Protein AF-A0A401YXC5-F1 (afdb_monomer_lite)

InterPro domains:
  IPR012309 DNA ligase, ATP-dependent, C-terminal [PF04679] (11-56)
  IPR012340 Nucleic acid-binding, OB-fold [G3DSA:2.40.50.140] (6-62)
  IPR012340 Nucleic acid-binding, OB-fold [SSF50249] (17-61)

pLDDT: mean 80.98, std 16.44, range [44.41, 97.5]

Structure (mmCIF, N/CA/C/O backbone):
data_AF-A0A401YXC5-F1
#
_entry.id   AF-A0A401YXC5-F1
#
loop_
_atom_site.group_PDB
_atom_site.id
_atom_site.type_symbol
_atom_site.label_atom_id
_atom_site.label_alt_id
_atom_site.label_comp_id
_atom_site.label_asym_id
_atom_site.label_entity_id
_atom_site.label_seq_id
_atom_site.pdbx_PDB_ins_code
_atom_site.Cartn_x
_atom_site.Cartn_y
_atom_site.Cartn_z
_atom_site.occupancy
_atom_site.B_iso_or_equiv
_atom_site.auth_seq_id
_atom_site.auth_comp_id
_atom_site.auth_asym_id
_atom_site.auth_atom_id
_atom_site.pdbx_PDB_model_num
ATOM 1 N N . MET A 1 1 ? -13.225 -6.684 32.346 1.00 44.41 1 MET A N 1
ATOM 2 C CA . MET A 1 1 ? -12.260 -5.807 31.651 1.00 44.41 1 MET A CA 1
ATOM 3 C C . MET A 1 1 ? -12.102 -6.308 30.216 1.00 44.41 1 MET A C 1
ATOM 5 O O . MET A 1 1 ? -11.414 -7.306 30.040 1.00 44.41 1 MET A O 1
ATOM 9 N N . PRO A 1 2 ? -12.786 -5.740 29.207 1.00 48.09 2 PRO A N 1
ATOM 10 C CA . PRO A 1 2 ? -12.557 -6.129 27.817 1.00 48.09 2 PRO A CA 1
ATOM 11 C C . PRO A 1 2 ? -11.212 -5.537 27.355 1.00 48.09 2 PRO A C 1
ATOM 13 O O . PRO A 1 2 ? -10.971 -4.345 27.537 1.00 48.09 2 PRO A O 1
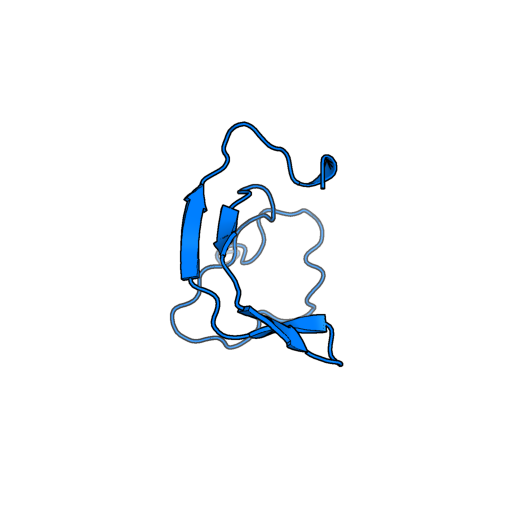ATOM 16 N N . GLY A 1 3 ? -10.309 -6.385 26.853 1.00 50.91 3 GLY A N 1
ATOM 17 C CA . GLY A 1 3 ? -8.980 -5.989 26.364 1.00 50.91 3 GLY A CA 1
ATOM 18 C C . GLY A 1 3 ? -9.044 -5.078 25.129 1.00 50.91 3 GLY A C 1
ATOM 19 O O . GLY A 1 3 ? -10.104 -4.972 24.506 1.00 50.91 3 GLY A O 1
ATOM 20 N N . PRO A 1 4 ? -7.938 -4.394 24.775 1.00 53.66 4 PRO A N 1
ATOM 21 C CA . PRO A 1 4 ? -7.948 -3.343 23.774 1.00 53.66 4 PRO A CA 1
ATOM 22 C C . PRO A 1 4 ? -8.156 -3.971 22.399 1.00 53.66 4 PRO A C 1
ATOM 24 O O . PRO A 1 4 ? -7.300 -4.654 21.853 1.00 53.66 4 PRO A O 1
ATOM 27 N N . TYR A 1 5 ? -9.352 -3.748 21.883 1.00 55.50 5 TYR A N 1
ATOM 28 C CA . TYR A 1 5 ? -9.811 -3.906 20.510 1.00 55.50 5 TYR A CA 1
ATOM 29 C C . TYR A 1 5 ? -8.655 -3.800 19.508 1.00 55.50 5 TYR A C 1
ATOM 31 O O . TYR A 1 5 ? -8.181 -2.714 19.177 1.00 55.50 5 TYR A O 1
ATOM 39 N N . CYS A 1 6 ? -8.233 -4.957 19.006 1.00 54.69 6 CYS A N 1
ATOM 40 C CA . CYS A 1 6 ? -7.296 -5.076 17.901 1.00 54.69 6 CYS A CA 1
ATOM 41 C C . CYS A 1 6 ? -7.869 -4.432 16.616 1.00 54.69 6 CYS A C 1
ATOM 43 O O . CYS A 1 6 ? -7.142 -3.927 15.772 1.00 54.69 6 CYS A O 1
ATOM 45 N N . CYS A 1 7 ? -9.194 -4.332 16.481 1.00 52.41 7 CYS A N 1
ATOM 46 C CA . CYS A 1 7 ? -9.834 -3.752 15.305 1.00 52.41 7 CYS A CA 1
ATOM 47 C C . CYS A 1 7 ? -10.914 -2.759 15.767 1.00 52.41 7 CYS A C 1
ATOM 49 O O . CYS A 1 7 ? -11.924 -3.160 16.328 1.00 52.41 7 CYS A O 1
ATOM 51 N N . HIS A 1 8 ? -10.748 -1.459 15.504 1.00 58.88 8 HIS A N 1
ATOM 52 C CA . HIS A 1 8 ? -11.794 -0.420 15.678 1.00 58.88 8 HIS A CA 1
ATOM 53 C C . HIS A 1 8 ? -12.967 -0.581 14.666 1.00 58.88 8 HIS A C 1
ATOM 55 O O . HIS A 1 8 ? -13.765 0.323 14.437 1.00 58.88 8 HIS A O 1
ATOM 61 N N . LEU A 1 9 ? -13.062 -1.728 13.985 1.00 56.88 9 LEU A N 1
ATOM 62 C CA . LEU A 1 9 ? -14.145 -2.051 13.057 1.00 56.88 9 LEU A CA 1
ATOM 63 C C . LEU A 1 9 ? -15.117 -3.021 13.733 1.00 56.88 9 LEU A C 1
ATOM 65 O O . LEU A 1 9 ? -14.667 -3.945 14.409 1.00 56.88 9 LEU A O 1
ATOM 69 N N . PRO A 1 10 ? -16.433 -2.874 13.496 1.00 55.28 10 PRO A N 1
ATOM 70 C CA . PRO A 1 10 ? -17.460 -3.718 14.111 1.00 55.28 10 PRO A CA 1
ATOM 71 C C . PRO A 1 10 ? -17.344 -5.205 13.741 1.00 55.28 10 PRO A C 1
ATOM 73 O O . PRO A 1 10 ? -17.936 -6.049 14.407 1.00 55.28 10 PRO A O 1
ATOM 76 N N . ARG A 1 11 ? -16.572 -5.549 12.702 1.00 58.41 11 ARG A N 1
ATOM 77 C CA . ARG A 1 11 ? -16.255 -6.929 12.341 1.00 58.41 11 ARG A CA 1
ATOM 78 C C . ARG A 1 11 ? -14.810 -6.995 11.853 1.00 58.41 11 ARG A C 1
ATOM 80 O O . ARG A 1 11 ? -14.503 -6.501 10.770 1.00 58.41 11 ARG A O 1
ATOM 87 N N . CYS A 1 12 ? -13.914 -7.554 12.664 1.00 58.78 12 CYS A N 1
ATOM 88 C CA . CYS A 1 12 ? -12.562 -7.839 12.197 1.00 58.78 12 CYS A CA 1
ATOM 89 C C . CYS A 1 12 ? -12.616 -9.047 11.242 1.00 58.78 12 CYS A C 1
ATOM 91 O O . CYS A 1 12 ? -13.257 -10.038 11.592 1.00 58.78 12 CYS A O 1
ATOM 93 N N . PRO A 1 13 ? -11.990 -9.000 10.050 1.00 64.06 13 PRO A N 1
ATOM 94 C CA . PRO A 1 13 ? -11.972 -10.144 9.132 1.00 64.06 13 PRO A CA 1
ATOM 95 C C . PRO A 1 13 ? -11.094 -11.297 9.642 1.00 64.06 13 PRO A C 1
ATOM 97 O O . PRO A 1 13 ? -11.160 -12.400 9.109 1.00 64.06 13 PRO A O 1
ATOM 100 N N . PHE A 1 14 ? -10.281 -11.051 10.670 1.00 59.91 14 PHE A N 1
ATOM 101 C CA . PHE A 1 14 ? -9.447 -12.057 11.308 1.00 59.91 14 PHE A CA 1
ATOM 102 C C . PHE A 1 14 ? -10.126 -12.577 12.581 1.00 59.91 14 PHE A C 1
ATOM 104 O O . PHE A 1 14 ? -10.424 -11.804 13.490 1.00 59.91 14 PHE A O 1
ATOM 111 N N . GLU A 1 15 ? -10.342 -13.893 12.658 1.00 64.50 15 GLU A N 1
ATOM 112 C CA . GLU A 1 15 ? -10.875 -14.574 13.854 1.00 64.50 15 GLU A CA 1
ATOM 113 C C . GLU A 1 15 ? -9.895 -14.549 15.041 1.00 64.50 15 GLU A C 1
ATOM 115 O O . GLU A 1 15 ? -10.304 -14.646 16.196 1.00 64.50 15 GLU A O 1
ATOM 120 N N . ARG A 1 16 ? -8.593 -14.401 14.765 1.00 65.44 16 ARG A N 1
ATOM 121 C CA . ARG A 1 16 ? -7.527 -14.195 15.753 1.00 65.44 16 ARG A CA 1
ATOM 122 C C . ARG A 1 16 ? -6.626 -13.054 15.312 1.00 65.44 16 ARG A C 1
ATOM 124 O O . ARG A 1 16 ? -6.320 -12.948 14.129 1.00 65.44 16 ARG A O 1
ATOM 131 N N . GLU A 1 17 ? -6.166 -12.255 16.272 1.00 67.25 17 GLU A N 1
ATOM 132 C CA . GLU A 1 17 ? -5.115 -11.261 16.045 1.00 67.25 17 GLU A CA 1
ATOM 133 C C . GLU A 1 17 ? -3.869 -11.966 15.487 1.00 67.25 17 GLU A C 1
ATOM 135 O O . GLU A 1 17 ? -3.337 -12.874 16.138 1.00 67.25 17 GLU A O 1
ATOM 140 N N . PRO A 1 18 ? -3.412 -11.618 14.272 1.00 71.06 18 PRO A N 1
ATOM 141 C CA . PRO A 1 18 ? -2.212 -12.223 13.724 1.00 71.06 18 PRO A CA 1
ATOM 142 C C . PRO A 1 18 ? -1.014 -11.873 14.604 1.00 71.06 18 PRO A C 1
ATOM 144 O O . PRO A 1 18 ? -0.815 -10.713 14.968 1.00 71.06 18 PRO A O 1
ATOM 147 N N . ALA A 1 19 ? -0.210 -12.885 14.930 1.00 72.62 19 ALA A N 1
ATOM 148 C CA . ALA A 1 19 ? 0.938 -12.774 15.825 1.00 72.62 19 ALA A CA 1
ATOM 149 C C . ALA A 1 19 ? 2.134 -12.084 15.141 1.00 72.62 19 ALA A C 1
ATOM 151 O O . ALA A 1 19 ? 3.199 -12.674 14.968 1.00 72.62 19 ALA A O 1
ATOM 152 N N . VAL A 1 20 ? 1.950 -10.835 14.714 1.00 80.00 20 VAL A N 1
ATOM 153 C CA . VAL A 1 20 ? 3.016 -10.002 14.155 1.00 80.00 20 VAL A CA 1
ATOM 154 C C . VAL A 1 20 ? 3.566 -9.122 15.271 1.00 80.00 20 VAL A C 1
ATOM 156 O O . VAL A 1 20 ? 2.938 -8.155 15.703 1.00 80.00 20 VAL A O 1
ATOM 159 N N . VAL A 1 21 ? 4.748 -9.484 15.766 1.00 80.12 21 VAL A N 1
ATOM 160 C CA . VAL A 1 21 ? 5.415 -8.778 16.867 1.00 80.12 21 VAL A CA 1
ATOM 161 C C . VAL A 1 21 ? 5.650 -7.312 16.491 1.00 80.12 21 VAL A C 1
ATOM 163 O O . VAL A 1 21 ? 6.107 -7.007 15.392 1.00 80.12 21 VAL A O 1
ATOM 166 N N . GLY A 1 22 ? 5.324 -6.399 17.409 1.00 80.88 22 GLY A N 1
ATOM 167 C CA . GLY A 1 22 ? 5.536 -4.959 17.231 1.00 80.88 22 GLY A CA 1
ATOM 168 C C . GLY A 1 22 ? 4.555 -4.269 16.279 1.00 80.88 22 GLY A C 1
ATOM 169 O O . GLY A 1 22 ? 4.757 -3.102 15.953 1.00 80.88 22 GLY A O 1
ATOM 170 N N . SER A 1 23 ? 3.499 -4.954 15.832 1.00 81.50 23 SER A N 1
ATOM 171 C CA . SER A 1 23 ? 2.485 -4.361 14.956 1.00 81.50 23 SER A CA 1
ATOM 172 C C . SER A 1 23 ? 1.291 -3.832 15.739 1.00 81.50 23 SER A C 1
ATOM 174 O O . SER A 1 23 ? 0.851 -4.433 16.716 1.00 81.50 23 SER A O 1
ATOM 176 N N . ARG A 1 24 ? 0.735 -2.708 15.277 1.00 79.38 24 ARG A N 1
ATOM 177 C CA . ARG A 1 24 ? -0.558 -2.201 15.734 1.00 79.38 24 ARG A CA 1
ATOM 178 C C . ARG A 1 24 ? -1.536 -2.229 14.576 1.00 79.38 24 ARG A C 1
ATOM 180 O O . ARG A 1 24 ? -1.304 -1.609 13.541 1.00 79.38 24 ARG A O 1
ATOM 187 N N . TRP A 1 25 ? -2.651 -2.903 14.790 1.00 77.56 25 TRP A N 1
ATOM 188 C CA . TRP A 1 25 ? -3.744 -2.937 13.838 1.00 77.56 25 TRP A CA 1
ATOM 189 C C . TRP A 1 25 ? -4.480 -1.596 13.814 1.00 77.56 25 TRP A C 1
ATOM 191 O O . TRP A 1 25 ? -4.757 -0.978 14.846 1.00 77.56 25 TRP A O 1
ATOM 201 N N . VAL A 1 26 ? -4.753 -1.119 12.603 1.00 81.00 26 VAL A N 1
ATOM 202 C CA . VAL A 1 26 ? -5.436 0.148 12.33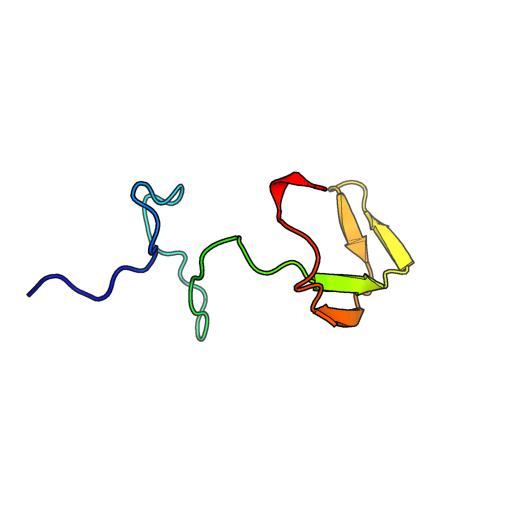7 1.00 81.00 26 VAL A CA 1
ATOM 203 C C . VAL A 1 26 ? -6.536 -0.079 11.318 1.00 81.00 26 VAL A C 1
ATOM 205 O O . VAL A 1 26 ? -6.555 -1.083 10.607 1.00 81.00 26 VAL A O 1
ATOM 208 N N . LEU A 1 27 ? -7.466 0.869 11.234 1.00 81.94 27 LEU A N 1
ATOM 209 C CA . LEU A 1 27 ? -8.480 0.799 10.194 1.00 81.94 27 LEU A CA 1
ATOM 210 C C . LEU A 1 27 ? -7.870 1.096 8.829 1.00 81.94 27 LEU A C 1
ATOM 212 O O . LEU A 1 27 ? -7.005 1.972 8.757 1.00 81.94 27 LEU A O 1
ATOM 216 N N . PRO A 1 28 ? -8.348 0.441 7.754 1.00 84.94 28 PRO A N 1
ATOM 217 C CA . PRO A 1 28 ? -7.867 0.654 6.396 1.00 84.94 28 PRO A CA 1
ATOM 218 C C . PRO A 1 28 ? -8.432 1.972 5.853 1.00 84.94 28 PRO A C 1
ATOM 220 O O . PRO A 1 28 ? -9.233 1.976 4.932 1.00 84.94 28 PRO A O 1
ATOM 223 N N . ARG A 1 29 ? -8.096 3.089 6.503 1.00 86.00 29 ARG A N 1
ATOM 224 C CA . ARG A 1 29 ? -8.469 4.458 6.124 1.00 86.00 29 ARG A CA 1
ATOM 225 C C . ARG A 1 29 ? -7.289 5.245 5.561 1.00 86.00 29 ARG A C 1
ATOM 227 O O . ARG A 1 29 ? -7.504 5.952 4.586 1.00 86.00 29 ARG A O 1
ATOM 234 N N . PRO A 1 30 ? -6.074 5.172 6.142 1.00 90.56 30 PRO A N 1
ATOM 235 C CA . PRO A 1 30 ? -4.943 5.907 5.595 1.00 90.56 30 PRO A CA 1
ATOM 236 C C . PRO 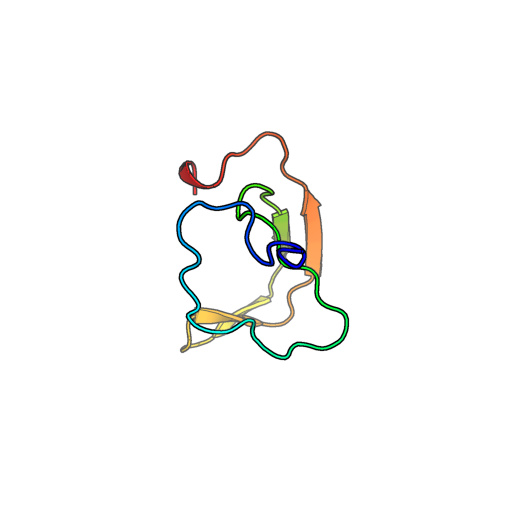A 1 30 ? -4.537 5.333 4.238 1.00 90.56 30 PRO A C 1
ATOM 238 O O . PRO A 1 30 ? -4.243 4.142 4.135 1.00 90.56 30 PRO A O 1
ATOM 241 N N . VAL A 1 31 ? -4.480 6.192 3.223 1.00 94.06 31 VAL A N 1
ATOM 242 C CA . VAL A 1 31 ? -3.937 5.860 1.904 1.00 94.06 31 VAL A CA 1
ATOM 243 C C . VAL A 1 31 ? -2.497 6.363 1.816 1.00 94.06 31 VAL A C 1
ATOM 245 O O . VAL A 1 31 ? -2.183 7.490 2.208 1.00 94.06 31 VAL A O 1
ATOM 248 N N . GLY A 1 32 ? -1.603 5.509 1.323 1.00 94.62 32 GLY A N 1
ATOM 249 C CA . GLY A 1 32 ? -0.186 5.804 1.135 1.00 94.62 32 GLY A CA 1
ATOM 250 C C . GLY A 1 32 ? 0.236 5.587 -0.310 1.00 94.62 32 GLY A C 1
ATOM 251 O O . GLY A 1 32 ? -0.200 4.640 -0.957 1.00 94.62 32 GLY A O 1
ATOM 252 N N . GLU A 1 33 ? 1.099 6.461 -0.806 1.00 96.06 33 GLU A N 1
ATOM 253 C CA . GLU A 1 33 ? 1.721 6.342 -2.114 1.00 96.06 33 GLU A CA 1
ATOM 254 C C . GLU A 1 33 ? 3.064 5.618 -1.975 1.00 96.06 33 GLU A C 1
ATOM 256 O O . GLU A 1 33 ? 3.880 5.948 -1.106 1.00 96.06 33 GLU A O 1
ATOM 261 N N . VAL A 1 34 ? 3.293 4.636 -2.846 1.00 97.06 34 VAL A N 1
ATOM 262 C CA . VAL A 1 34 ? 4.529 3.852 -2.897 1.00 97.06 34 VAL A CA 1
ATOM 263 C C . VAL A 1 34 ? 5.057 3.801 -4.323 1.00 97.06 34 VAL A C 1
ATOM 265 O O . VAL A 1 34 ? 4.290 3.636 -5.272 1.00 97.06 34 VAL A O 1
ATOM 268 N N . ALA A 1 35 ? 6.374 3.904 -4.467 1.00 97.12 35 ALA A N 1
ATOM 269 C CA . ALA A 1 35 ? 7.050 3.575 -5.714 1.00 97.12 35 ALA A CA 1
ATOM 270 C C . ALA A 1 35 ? 7.497 2.109 -5.666 1.00 97.12 35 ALA A C 1
ATOM 272 O O . ALA A 1 35 ? 7.823 1.581 -4.603 1.00 97.12 35 ALA A O 1
ATOM 273 N N . TYR A 1 36 ? 7.491 1.425 -6.807 1.00 97.25 36 TYR A N 1
ATOM 274 C CA . TYR A 1 36 ? 7.911 0.028 -6.908 1.00 97.25 36 TYR A CA 1
ATOM 275 C C . TYR A 1 36 ? 8.447 -0.265 -8.310 1.00 97.25 36 TYR A C 1
ATOM 277 O O . TYR A 1 36 ? 8.095 0.416 -9.270 1.00 97.25 36 TYR A O 1
ATOM 285 N N . ALA A 1 37 ? 9.298 -1.285 -8.437 1.00 96.81 37 ALA A N 1
ATOM 286 C CA . ALA A 1 37 ? 9.913 -1.617 -9.721 1.00 96.81 37 ALA A CA 1
ATOM 287 C C . ALA A 1 37 ? 8.981 -2.446 -10.616 1.00 96.81 37 ALA A C 1
ATOM 289 O O . ALA A 1 37 ? 8.831 -2.169 -11.800 1.00 96.81 37 ALA A O 1
ATOM 290 N N . THR A 1 38 ? 8.386 -3.504 -10.061 1.00 96.56 38 THR A N 1
ATOM 291 C CA . THR A 1 38 ? 7.499 -4.432 -10.786 1.00 96.56 38 THR A CA 1
ATOM 292 C C . THR A 1 38 ? 6.498 -5.084 -9.834 1.00 96.56 38 THR A C 1
ATOM 294 O O . THR A 1 38 ? 6.754 -5.178 -8.629 1.00 96.56 38 THR A O 1
ATOM 297 N N . ARG A 1 39 ? 5.374 -5.567 -10.374 1.00 96.81 39 ARG A N 1
ATOM 298 C CA . ARG A 1 39 ? 4.493 -6.521 -9.688 1.00 96.81 39 ARG A CA 1
ATOM 299 C C . ARG A 1 39 ? 4.961 -7.948 -9.953 1.00 96.81 39 ARG A C 1
ATOM 301 O O . ARG A 1 39 ? 5.345 -8.298 -11.067 1.00 96.81 39 ARG A O 1
ATOM 308 N N . THR A 1 40 ? 4.945 -8.771 -8.915 1.00 96.19 40 THR A N 1
ATOM 309 C CA . THR A 1 40 ? 5.201 -10.210 -9.029 1.00 96.19 40 THR A CA 1
ATOM 310 C C . THR A 1 40 ? 3.973 -10.931 -9.594 1.00 96.19 40 THR A C 1
ATOM 312 O O . THR A 1 40 ? 2.876 -10.382 -9.618 1.00 96.19 40 THR A O 1
ATOM 315 N N . ARG A 1 41 ? 4.123 -12.201 -9.996 1.00 96.31 41 ARG A N 1
ATOM 316 C CA . ARG A 1 41 ? 2.980 -13.041 -10.413 1.00 96.31 41 ARG A CA 1
ATOM 317 C C . ARG A 1 41 ? 1.954 -13.282 -9.299 1.00 96.31 41 ARG A C 1
ATOM 319 O O . ARG A 1 41 ? 0.819 -13.614 -9.602 1.00 96.31 41 ARG A O 1
ATOM 326 N N . ALA A 1 42 ? 2.355 -13.121 -8.038 1.00 96.25 42 ALA A N 1
ATOM 327 C CA . ALA A 1 42 ? 1.474 -13.195 -6.873 1.00 96.25 42 ALA A CA 1
ATOM 328 C C . ALA A 1 42 ? 0.842 -11.831 -6.518 1.00 96.25 42 ALA A C 1
ATOM 330 O O . ALA A 1 42 ? 0.360 -11.656 -5.407 1.00 96.25 42 ALA A O 1
ATOM 331 N N . ASP A 1 43 ? 0.914 -10.852 -7.426 1.00 93.62 43 ASP A N 1
ATOM 332 C CA . ASP A 1 43 ? 0.410 -9.478 -7.274 1.00 93.62 43 ASP A CA 1
ATOM 333 C C . ASP A 1 43 ? 1.039 -8.658 -6.126 1.00 93.62 43 ASP A C 1
ATOM 335 O O . ASP A 1 43 ? 0.559 -7.593 -5.749 1.00 93.62 43 ASP A O 1
ATOM 339 N N . LEU A 1 44 ? 2.179 -9.111 -5.594 1.00 96.00 44 LEU A N 1
ATOM 340 C CA . LEU A 1 44 ? 2.976 -8.359 -4.618 1.00 96.00 44 LEU A CA 1
ATOM 341 C C . LEU A 1 44 ? 3.922 -7.361 -5.300 1.00 96.00 44 LEU A C 1
ATOM 343 O O . LEU A 1 44 ? 4.424 -7.625 -6.396 1.00 96.00 44 LEU A O 1
ATOM 347 N N . LEU A 1 45 ? 4.234 -6.255 -4.620 1.00 97.50 45 LEU A N 1
ATOM 348 C CA . LEU A 1 45 ? 5.148 -5.215 -5.106 1.00 97.50 45 LEU A CA 1
ATOM 349 C C . LEU A 1 45 ? 6.618 -5.586 -4.852 1.00 97.50 45 LEU A C 1
ATOM 351 O O . LEU A 1 45 ? 6.990 -5.946 -3.734 1.00 97.50 45 LEU A O 1
ATOM 355 N N . ARG A 1 46 ? 7.481 -5.454 -5.869 1.00 97.00 46 ARG A N 1
ATOM 356 C CA . ARG A 1 46 ? 8.927 -5.703 -5.753 1.00 97.00 46 ARG A CA 1
ATOM 357 C C . ARG A 1 46 ? 9.715 -4.406 -5.577 1.00 97.00 46 ARG A C 1
ATOM 359 O O . ARG A 1 46 ? 9.573 -3.481 -6.376 1.00 97.00 46 ARG A O 1
ATOM 366 N N . HIS A 1 47 ? 10.592 -4.403 -4.571 1.00 97.00 47 HIS A N 1
ATOM 367 C CA . HIS A 1 47 ? 11.376 -3.242 -4.127 1.00 97.00 47 HIS A CA 1
ATOM 368 C C . HIS A 1 47 ? 10.505 -2.006 -3.833 1.00 97.00 47 HIS A C 1
ATOM 370 O O . HIS A 1 47 ? 10.723 -0.957 -4.438 1.00 97.00 47 HIS A O 1
ATOM 376 N N . PRO A 1 48 ? 9.489 -2.127 -2.954 1.00 97.38 48 PRO A N 1
ATOM 377 C CA . PRO A 1 48 ? 8.657 -0.988 -2.614 1.00 97.38 48 PRO A CA 1
ATOM 378 C C . PRO A 1 48 ? 9.452 0.031 -1.792 1.00 97.38 48 PRO A C 1
ATOM 380 O O . PRO A 1 48 ? 10.148 -0.331 -0.841 1.00 97.38 48 PRO A O 1
ATOM 383 N N . SER A 1 49 ? 9.302 1.306 -2.130 1.00 97.50 49 SER A N 1
ATOM 384 C CA . SER A 1 49 ? 9.750 2.426 -1.311 1.00 97.50 49 SER A CA 1
ATOM 385 C C . SER A 1 49 ? 8.565 3.311 -0.944 1.00 97.50 49 SER A C 1
ATOM 387 O O . SER A 1 49 ? 7.668 3.578 -1.749 1.00 97.50 49 SER A O 1
ATOM 389 N N . TRP A 1 50 ? 8.551 3.747 0.314 1.00 96.62 50 TRP A N 1
ATOM 390 C CA . TRP A 1 50 ? 7.555 4.688 0.802 1.00 96.62 50 TRP A CA 1
ATOM 391 C C . TRP A 1 50 ? 7.758 6.053 0.146 1.00 96.62 50 TRP A C 1
ATOM 393 O O . TRP A 1 50 ? 8.875 6.568 0.155 1.00 96.62 50 TRP A O 1
ATOM 403 N N . HIS A 1 51 ? 6.686 6.642 -0.387 1.00 96.06 51 HIS A N 1
ATOM 404 C CA . HIS A 1 51 ? 6.737 7.986 -0.951 1.00 96.06 51 HIS A CA 1
ATOM 405 C C . HIS A 1 51 ? 6.085 9.002 -0.007 1.00 96.06 51 HIS A C 1
ATOM 407 O O . HIS A 1 51 ? 6.778 9.819 0.598 1.00 96.06 51 HIS A O 1
ATOM 413 N N . ARG A 1 52 ? 4.758 8.948 0.160 1.00 94.94 52 ARG A N 1
ATOM 414 C CA . ARG A 1 52 ? 4.013 9.915 0.986 1.00 94.94 52 ARG A CA 1
ATOM 415 C C . ARG A 1 52 ? 2.655 9.390 1.433 1.00 94.94 52 ARG A C 1
ATOM 417 O O . ARG A 1 52 ? 2.081 8.518 0.790 1.00 94.94 52 ARG A O 1
ATOM 424 N N . LEU A 1 53 ? 2.098 9.984 2.489 1.00 94.75 53 LEU A N 1
ATOM 425 C CA . LEU A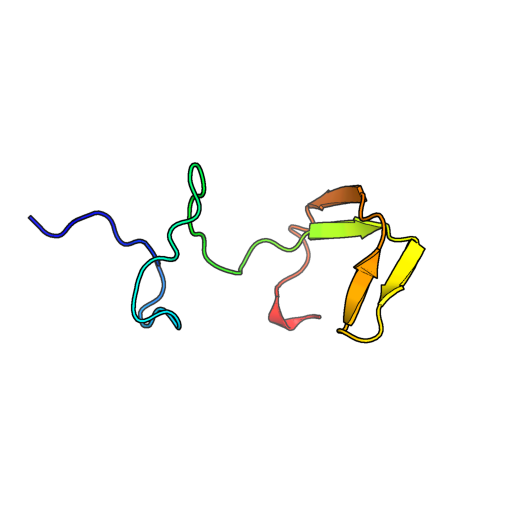 1 53 ? 0.671 9.836 2.789 1.00 94.75 53 LEU A CA 1
ATOM 426 C C . LEU A 1 53 ? -0.164 10.631 1.779 1.00 94.75 53 LEU A C 1
ATOM 428 O O . LEU A 1 53 ? 0.237 11.713 1.346 1.00 94.75 53 LEU A O 1
ATOM 432 N N . ARG A 1 54 ? -1.343 10.102 1.454 1.00 94.69 54 ARG A N 1
ATOM 433 C CA . ARG A 1 54 ? -2.370 10.743 0.629 1.00 94.69 54 ARG A CA 1
ATOM 434 C C . ARG A 1 54 ? -3.625 10.979 1.467 1.00 94.69 54 ARG A C 1
ATOM 436 O O . ARG A 1 54 ? -4.575 10.209 1.367 1.00 94.69 54 ARG A O 1
ATOM 443 N N . PRO A 1 55 ? -3.631 12.005 2.340 1.00 92.19 55 PRO A N 1
ATOM 444 C CA . PRO A 1 55 ? -4.809 12.328 3.148 1.00 92.19 55 PRO A CA 1
ATOM 445 C C . PRO A 1 55 ? -5.978 12.850 2.298 1.00 92.19 55 PRO A C 1
ATOM 447 O O . PRO A 1 55 ? -7.095 12.950 2.790 1.00 92.19 55 PRO A O 1
ATOM 450 N N . ASP A 1 56 ? -5.704 13.201 1.043 1.00 92.75 56 ASP A N 1
ATOM 451 C CA . ASP A 1 56 ? -6.658 13.645 0.033 1.00 92.75 56 ASP A CA 1
ATOM 452 C C . ASP A 1 56 ? -7.442 12.498 -0.623 1.00 92.75 56 ASP A C 1
ATOM 454 O O . ASP A 1 56 ? -8.420 12.772 -1.310 1.00 92.75 56 ASP A O 1
ATOM 458 N N . LEU A 1 57 ? -7.032 11.239 -0.422 1.00 89.62 57 LEU A N 1
ATOM 459 C CA . LEU A 1 57 ? -7.680 10.064 -1.007 1.00 89.62 57 LEU A CA 1
ATOM 460 C C . LEU A 1 57 ? -8.343 9.205 0.068 1.00 89.62 57 LEU A C 1
ATOM 462 O O . LEU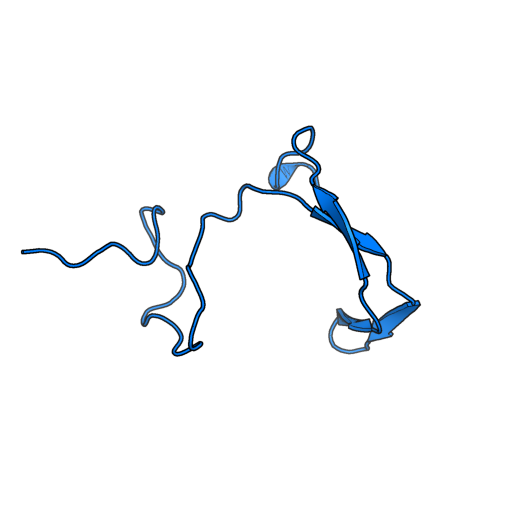 A 1 57 ? -7.743 8.921 1.110 1.00 89.62 57 LEU A O 1
ATOM 466 N N . ALA A 1 58 ? -9.559 8.737 -0.214 1.00 89.94 58 ALA A N 1
ATOM 467 C CA . ALA A 1 58 ? -10.200 7.695 0.565 1.00 89.94 58 ALA A CA 1
ATOM 468 C C . ALA A 1 58 ? -9.922 6.312 -0.059 1.00 89.94 58 ALA A C 1
ATOM 470 O O . ALA A 1 58 ? -9.745 6.188 -1.268 1.00 89.94 58 ALA A O 1
ATOM 471 N N . PRO A 1 59 ? -9.927 5.231 0.740 1.00 85.31 59 PRO A N 1
ATOM 472 C CA . PRO A 1 59 ? -9.714 3.872 0.236 1.00 85.31 59 PRO A CA 1
ATOM 473 C C . PRO A 1 59 ? -10.693 3.430 -0.861 1.00 85.31 59 PRO A C 1
ATOM 475 O O . PRO A 1 59 ? -10.364 2.536 -1.627 1.00 85.31 59 PRO A O 1
ATOM 478 N N . GLY A 1 60 ? -11.896 4.014 -0.909 1.00 85.56 60 GLY A N 1
ATOM 479 C CA . GLY A 1 60 ? -12.906 3.707 -1.928 1.00 85.56 60 GLY A CA 1
ATOM 480 C C . GLY A 1 60 ? -12.656 4.367 -3.286 1.00 85.56 60 GLY A C 1
ATOM 481 O O . GLY A 1 60 ? -13.385 4.071 -4.226 1.00 85.56 60 GLY A O 1
ATOM 482 N N . ASP A 1 61 ? -11.652 5.240 -3.385 1.00 82.69 61 ASP A N 1
ATOM 483 C CA . ASP A 1 61 ? -11.307 5.965 -4.611 1.00 82.69 61 ASP A CA 1
ATOM 484 C C . ASP A 1 61 ? -10.236 5.234 -5.455 1.00 82.69 61 ASP A C 1
ATOM 486 O O . ASP A 1 61 ? -9.795 5.771 -6.473 1.00 82.69 61 ASP A O 1
ATOM 490 N N . LEU A 1 62 ? -9.780 4.048 -5.017 1.00 78.19 62 LEU A N 1
ATOM 491 C CA . LEU A 1 62 ? -8.676 3.268 -5.601 1.00 78.19 62 LEU A CA 1
ATOM 492 C C . LEU A 1 62 ? -9.130 1.983 -6.301 1.00 78.19 62 LEU A C 1
ATOM 494 O O . LEU A 1 62 ? -10.041 1.305 -5.777 1.00 78.19 62 LEU A O 1
#

Organism: NCBI:txid516124

Radius of gyration: 15.02 Å; chains: 1; 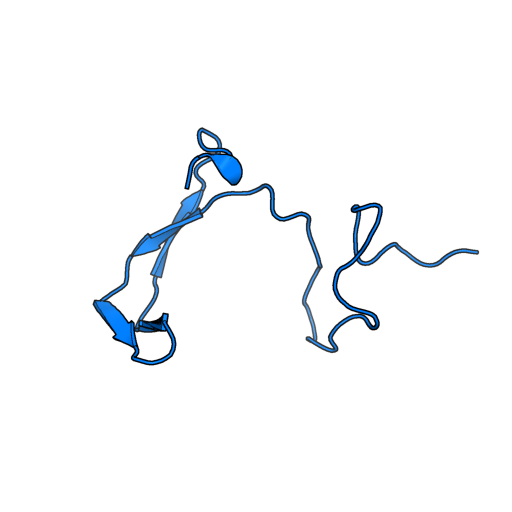bounding box: 29×28×42 Å

Foldseek 3Di:
DDDDDLEPDPDDPDPDDPPDPPDRRDDPFKDFDWDADDADPVRDGHPIDGDGTDNVDGPVVD

Sequence (62 aa):
MPGPYCCHLPRCPFEREPAVVGSRWVLPRPVGEVAYATRTRADLLRHPSWHRLRPDLAPGDL

Secondary structure (DSSP, 8-state):
-----S-SSSS-S-SS----TT-----S---EEEE-SEE-TTSPEES-EEEEE-TT--GGG-